Protein AF-A0A7L2QJ02-F1 (afdb_monomer_lite)

Radius of gyration: 17.08 Å; chains: 1; bounding box: 30×34×42 Å

InterPro domains:
  IPR009068 uS15/NS1, RNA-binding domain superfamily [SSF47060] (2-33)
  IPR052137 Universal small ribosomal subunit uS15 [PTHR46685] (1-58)

pLDDT: mean 93.95, std 3.68, range [75.0, 97.81]

Structure (mmCIF, N/CA/C/O backbone):
data_AF-A0A7L2QJ02-F1
#
_entry.id   AF-A0A7L2QJ02-F1
#
loop_
_atom_site.group_PDB
_atom_site.id
_atom_site.type_symbol
_atom_site.label_atom_id
_atom_site.label_alt_id
_atom_site.label_comp_id
_atom_site.label_asym_id
_atom_site.label_entity_id
_atom_site.label_seq_id
_atom_site.pdbx_PDB_ins_code
_atom_site.Cartn_x
_atom_site.Cartn_y
_atom_site.Cartn_z
_atom_site.occupancy
_atom_site.B_iso_or_equiv
_atom_site.auth_seq_id
_atom_site.auth_comp_id
_atom_site.auth_asym_id
_atom_site.auth_atom_id
_atom_site.pdbx_PDB_model_num
ATOM 1 N N . MET A 1 1 ? -0.929 -20.227 2.798 1.00 75.00 1 MET A N 1
ATOM 2 C CA . MET A 1 1 ? -1.669 -20.138 1.520 1.00 75.00 1 MET A CA 1
ATOM 3 C C . MET A 1 1 ? -1.769 -18.671 1.105 1.00 75.00 1 MET A C 1
ATOM 5 O O . MET A 1 1 ? -2.015 -17.841 1.970 1.00 75.00 1 MET A O 1
ATOM 9 N N . LEU A 1 2 ? -1.586 -18.324 -0.177 1.00 87.06 2 LEU A N 1
ATOM 10 C CA . LEU A 1 2 ? -1.675 -16.926 -0.662 1.00 87.06 2 LEU A CA 1
ATOM 11 C C . LEU A 1 2 ? -3.030 -16.266 -0.332 1.00 87.06 2 LEU A C 1
ATOM 13 O O . LEU A 1 2 ? -3.084 -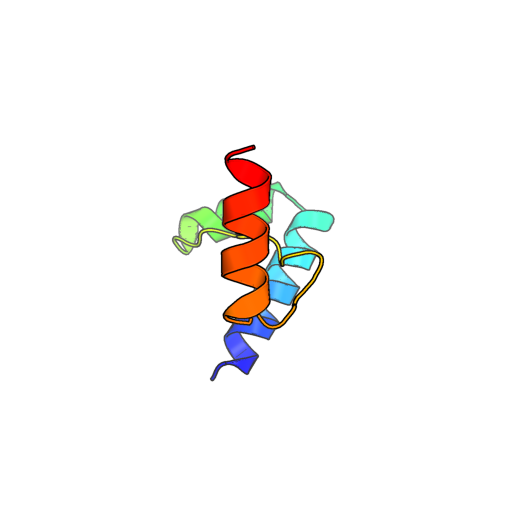15.098 0.039 1.00 87.06 2 LEU A O 1
ATOM 17 N N . MET A 1 3 ? -4.101 -17.060 -0.344 1.00 93.69 3 MET A N 1
ATOM 18 C CA . MET A 1 3 ? -5.463 -16.617 -0.037 1.00 93.69 3 MET A CA 1
ATOM 19 C C . MET A 1 3 ? -5.634 -16.079 1.393 1.00 93.69 3 MET A C 1
ATOM 21 O O . MET A 1 3 ? -6.424 -15.162 1.611 1.00 93.69 3 MET A O 1
ATOM 25 N N . ASP A 1 4 ? -4.895 -16.606 2.374 1.00 92.31 4 ASP A N 1
ATOM 26 C CA . ASP A 1 4 ? -4.998 -16.149 3.768 1.00 92.31 4 ASP A CA 1
ATOM 27 C C . ASP A 1 4 ? -4.388 -14.754 3.946 1.00 92.31 4 ASP A C 1
ATOM 29 O O . ASP A 1 4 ? -4.908 -13.928 4.700 1.00 92.31 4 ASP A O 1
ATOM 33 N N . LEU A 1 5 ? -3.324 -14.455 3.192 1.00 90.81 5 LEU A N 1
ATOM 34 C CA . LEU A 1 5 ? -2.720 -13.124 3.151 1.00 90.81 5 LEU A CA 1
ATOM 35 C C . LEU A 1 5 ? -3.675 -12.105 2.523 1.00 90.81 5 LEU A C 1
ATOM 37 O O . LEU A 1 5 ? -3.813 -10.996 3.044 1.00 90.81 5 LEU A O 1
ATOM 41 N N . ASP A 1 6 ? -4.376 -12.484 1.454 1.00 90.62 6 ASP A N 1
ATOM 42 C CA . ASP A 1 6 ? -5.364 -11.618 0.805 1.00 90.62 6 ASP A CA 1
ATOM 43 C C . ASP A 1 6 ? -6.576 -11.359 1.708 1.00 90.62 6 ASP A C 1
ATOM 45 O O . ASP A 1 6 ? -7.024 -10.216 1.842 1.00 90.62 6 ASP A O 1
ATOM 49 N N . ARG A 1 7 ? -7.062 -12.389 2.413 1.00 92.56 7 ARG A N 1
ATOM 50 C CA . ARG A 1 7 ? -8.120 -12.247 3.427 1.00 92.56 7 ARG A CA 1
ATOM 51 C C . ARG A 1 7 ? -7.700 -11.300 4.547 1.00 92.56 7 ARG A C 1
ATOM 53 O O . ARG A 1 7 ? -8.454 -10.388 4.886 1.00 92.56 7 ARG A O 1
ATOM 60 N N . ARG A 1 8 ? -6.487 -11.459 5.083 1.00 93.12 8 ARG A N 1
ATOM 61 C CA . ARG A 1 8 ? -5.931 -10.559 6.105 1.00 93.12 8 ARG A CA 1
ATOM 62 C C . ARG A 1 8 ? -5.819 -9.121 5.600 1.00 93.12 8 ARG A C 1
ATOM 64 O O . ARG A 1 8 ? -6.235 -8.204 6.303 1.00 93.12 8 ARG A O 1
ATOM 71 N N . ARG A 1 9 ? -5.317 -8.903 4.379 1.00 92.19 9 ARG A N 1
ATOM 72 C CA . ARG A 1 9 ? -5.252 -7.566 3.757 1.00 92.19 9 ARG A CA 1
ATOM 73 C C . ARG A 1 9 ? -6.636 -6.935 3.615 1.00 92.19 9 ARG A C 1
ATOM 75 O O . ARG A 1 9 ? -6.788 -5.754 3.917 1.00 92.19 9 ARG A O 1
ATOM 82 N N . LYS A 1 10 ? -7.647 -7.716 3.220 1.00 93.31 10 LYS A N 1
ATOM 83 C CA . LYS A 1 10 ? -9.041 -7.257 3.128 1.00 93.31 10 LYS A CA 1
ATOM 84 C C . LYS A 1 10 ? -9.584 -6.814 4.490 1.00 93.31 10 L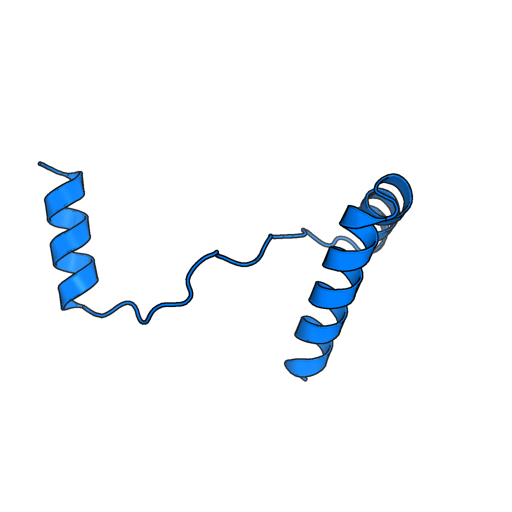YS A C 1
ATOM 86 O O . LYS A 1 10 ? -10.176 -5.741 4.578 1.00 93.31 10 LYS A O 1
ATOM 91 N N . MET A 1 11 ? -9.341 -7.596 5.544 1.00 94.38 11 MET A N 1
ATOM 92 C CA . MET A 1 11 ? -9.756 -7.256 6.912 1.00 94.38 11 MET A CA 1
ATOM 93 C C . MET A 1 11 ? -9.061 -5.993 7.432 1.00 94.38 11 MET A C 1
ATOM 95 O O . MET A 1 11 ? -9.733 -5.096 7.930 1.00 94.38 11 MET A O 1
ATOM 99 N N . LEU A 1 12 ? -7.743 -5.871 7.247 1.00 94.50 12 LEU A N 1
ATOM 100 C CA . LEU A 1 12 ? -6.994 -4.666 7.622 1.00 94.50 12 LEU A CA 1
ATOM 101 C C . LEU A 1 12 ?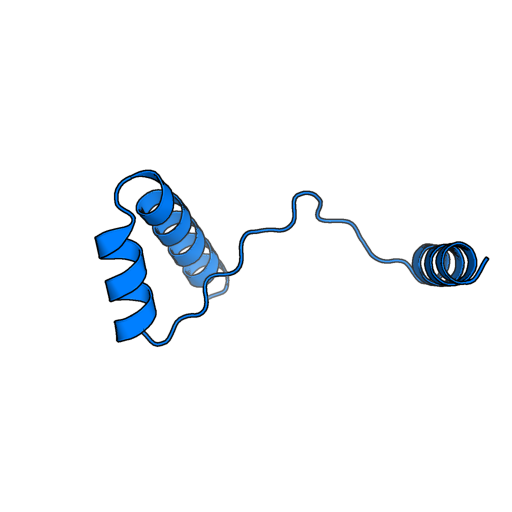 -7.478 -3.427 6.855 1.00 94.50 12 LEU A C 1
ATOM 103 O O . LEU A 1 12 ? -7.622 -2.353 7.435 1.00 94.50 12 LEU A O 1
ATOM 107 N N . GLY A 1 13 ? -7.789 -3.582 5.565 1.00 94.62 13 GLY A N 1
ATOM 108 C CA . GLY A 1 13 ? -8.365 -2.513 4.753 1.00 94.62 13 GLY A CA 1
ATOM 109 C C . GLY A 1 13 ? -9.749 -2.068 5.236 1.00 94.62 13 GLY A C 1
ATOM 110 O O . GLY A 1 13 ? -10.052 -0.877 5.183 1.00 94.62 13 GLY A O 1
ATOM 111 N N . TYR A 1 14 ? -10.574 -2.997 5.730 1.00 95.50 14 TYR A N 1
ATOM 112 C CA . TYR A 1 14 ? -11.860 -2.684 6.357 1.00 95.50 14 TYR A CA 1
ATOM 113 C C . TYR A 1 14 ? -11.677 -1.979 7.707 1.00 95.50 14 TYR A C 1
ATOM 115 O O . TYR A 1 14 ? -12.237 -0.903 7.907 1.00 95.50 14 TYR A O 1
ATOM 123 N N . LEU A 1 15 ? -10.836 -2.527 8.593 1.00 95.50 15 LEU A N 1
ATOM 124 C CA . LEU A 1 15 ? -10.540 -1.941 9.905 1.00 95.50 15 LEU A CA 1
ATOM 125 C C . LEU A 1 15 ? -10.039 -0.504 9.783 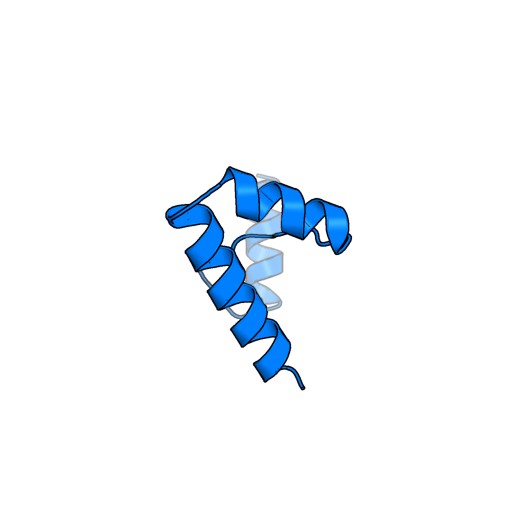1.00 95.50 15 LEU A C 1
ATOM 127 O O . LEU A 1 15 ? -10.552 0.372 10.467 1.00 95.50 15 LEU A O 1
ATOM 131 N N . ARG A 1 16 ? -9.132 -0.228 8.838 1.00 94.94 16 ARG A N 1
ATOM 132 C CA . ARG A 1 16 ? -8.634 1.131 8.583 1.00 94.94 16 ARG A CA 1
ATOM 133 C C . ARG A 1 16 ? -9.747 2.136 8.246 1.00 94.94 16 ARG A C 1
ATOM 135 O O . ARG A 1 16 ? -9.593 3.314 8.547 1.00 94.94 16 ARG A O 1
ATOM 142 N N . ARG A 1 17 ? -10.838 1.701 7.600 1.00 95.12 17 ARG A N 1
ATOM 143 C CA . ARG A 1 17 ? -11.976 2.569 7.237 1.00 95.12 17 ARG A CA 1
ATOM 144 C C . ARG A 1 17 ? -12.949 2.781 8.393 1.00 95.12 17 ARG A C 1
ATOM 146 O O . ARG A 1 17 ? -13.551 3.843 8.467 1.00 95.12 17 ARG A O 1
ATOM 153 N N . VAL A 1 18 ? -13.129 1.769 9.241 1.00 97.19 18 VAL A N 1
ATOM 154 C CA . VAL A 1 18 ? -14.131 1.783 10.317 1.00 97.19 18 VAL A CA 1
ATOM 155 C C . VAL A 1 18 ? -13.554 2.311 11.626 1.00 97.19 18 VAL A C 1
ATOM 157 O O . VAL A 1 18 ? -14.178 3.139 12.278 1.00 97.19 18 VAL A O 1
ATOM 160 N N . ASN A 1 19 ? -12.373 1.837 12.026 1.00 96.62 19 ASN A N 1
ATOM 161 C CA . ASN A 1 19 ? -11.754 2.197 13.293 1.00 96.62 19 ASN A CA 1
ATOM 162 C C . ASN A 1 19 ? -10.221 2.216 13.178 1.00 96.62 19 ASN A C 1
ATOM 164 O O . ASN A 1 19 ? -9.543 1.188 13.261 1.00 96.62 19 ASN A O 1
ATOM 168 N N . TYR A 1 20 ? -9.676 3.423 13.036 1.00 95.06 20 TYR A N 1
ATOM 169 C CA . TYR A 1 20 ? -8.248 3.623 12.828 1.00 95.06 20 TYR A CA 1
ATOM 170 C C . TYR A 1 20 ? -7.387 3.278 14.057 1.00 95.06 20 TYR A C 1
ATOM 172 O O . TYR A 1 20 ? -6.311 2.709 13.890 1.00 95.06 20 TYR A O 1
ATOM 180 N N . SER A 1 21 ? -7.856 3.537 15.284 1.00 96.38 21 SER A N 1
ATOM 181 C CA . SER A 1 21 ? -7.058 3.290 16.499 1.00 96.38 21 SER A CA 1
ATOM 182 C C . SER A 1 21 ? -6.816 1.797 16.733 1.00 96.38 21 SER A C 1
ATOM 184 O O . SER A 1 21 ? -5.702 1.367 17.025 1.00 96.38 21 SER A O 1
ATOM 186 N N . THR A 1 22 ? -7.843 0.972 16.522 1.00 95.81 22 THR A N 1
ATOM 187 C CA . THR A 1 22 ? -7.698 -0.492 16.58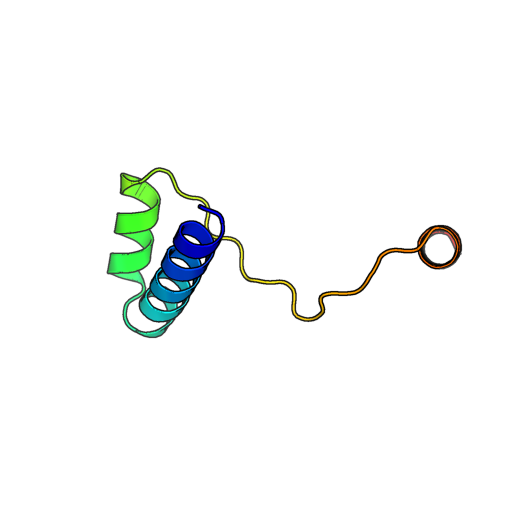8 1.00 95.81 22 THR A CA 1
ATOM 188 C C . THR A 1 22 ? -6.790 -1.028 15.477 1.00 95.81 22 THR A C 1
ATOM 190 O O . THR A 1 22 ? -5.995 -1.940 15.708 1.00 95.81 22 THR A O 1
ATOM 193 N N . PHE A 1 23 ? -6.846 -0.440 14.279 1.00 96.31 23 PHE A N 1
ATOM 194 C CA . PHE A 1 23 ? -5.962 -0.788 13.168 1.00 96.31 23 PHE A CA 1
ATOM 195 C C . PHE A 1 23 ? -4.484 -0.493 13.486 1.00 96.31 23 PHE A C 1
ATOM 197 O O . PHE A 1 23 ? -3.629 -1.344 13.247 1.00 96.31 23 PHE A O 1
ATOM 204 N N . GLU A 1 24 ? -4.176 0.669 14.061 1.00 95.81 24 GLU A N 1
ATOM 205 C CA . GLU A 1 24 ? -2.804 1.051 14.415 1.00 95.81 24 GLU A CA 1
ATOM 206 C C . GLU A 1 24 ? -2.222 0.162 15.524 1.00 95.81 24 GLU A C 1
ATOM 208 O O . GLU A 1 24 ? -1.104 -0.352 15.396 1.00 95.81 24 GLU A O 1
ATOM 213 N N . ASN A 1 25 ? -3.018 -0.114 16.561 1.00 96.50 25 ASN A N 1
ATOM 214 C CA . ASN A 1 25 ? -2.630 -1.005 17.654 1.00 96.50 25 ASN A CA 1
ATOM 215 C C . ASN A 1 25 ? -2.369 -2.430 17.155 1.00 96.50 25 ASN A C 1
ATOM 217 O O . ASN A 1 25 ? -1.353 -3.030 17.497 1.00 96.50 25 ASN A O 1
ATOM 221 N N . THR A 1 26 ? -3.250 -2.968 16.307 1.00 95.19 26 THR A N 1
ATOM 222 C CA . THR A 1 26 ? -3.082 -4.321 15.751 1.00 95.19 26 THR A CA 1
ATOM 223 C C . THR A 1 26 ? -1.877 -4.417 14.817 1.00 95.19 26 THR A C 1
ATOM 225 O O . THR A 1 26 ? -1.140 -5.400 14.889 1.00 95.19 26 THR A O 1
ATOM 228 N N . CYS A 1 27 ? -1.626 -3.405 13.976 1.00 94.94 27 CYS A N 1
ATOM 229 C CA . CYS A 1 27 ? -0.433 -3.368 13.126 1.00 94.94 27 CYS A CA 1
ATOM 230 C C . CYS A 1 27 ? 0.854 -3.319 13.960 1.00 94.94 27 CYS A C 1
ATOM 232 O O . CYS A 1 27 ? 1.797 -4.042 13.644 1.00 94.94 27 CYS A O 1
ATOM 234 N N . SER A 1 28 ? 0.868 -2.540 15.046 1.00 95.62 28 SER A N 1
ATOM 235 C CA . SER A 1 28 ? 2.006 -2.445 15.969 1.00 95.62 28 SER A CA 1
ATOM 236 C C . SER A 1 28 ? 2.251 -3.752 16.729 1.00 95.62 28 SER A C 1
ATOM 238 O O . SER A 1 28 ? 3.371 -4.254 16.742 1.00 95.62 28 SER A O 1
ATOM 240 N N . GLN A 1 29 ? 1.201 -4.352 17.301 1.00 96.06 29 GLN A N 1
ATOM 241 C CA . GLN A 1 29 ? 1.290 -5.603 18.070 1.00 96.06 29 GLN A CA 1
ATOM 242 C C . GLN A 1 29 ? 1.752 -6.790 17.223 1.00 96.06 29 GLN A C 1
ATOM 244 O O . GLN A 1 29 ? 2.516 -7.632 17.685 1.00 96.06 29 GLN A O 1
ATOM 249 N N . LEU A 1 30 ? 1.281 -6.867 15.978 1.00 94.25 30 LEU A N 1
ATOM 250 C CA . LEU A 1 30 ? 1.604 -7.959 15.065 1.00 94.25 30 LEU A CA 1
ATOM 251 C C . LEU A 1 30 ? 2.857 -7.672 14.212 1.00 94.25 30 LEU A C 1
ATOM 253 O O . LEU A 1 30 ? 3.201 -8.495 13.361 1.00 94.25 30 LEU A O 1
ATOM 257 N N . GLY A 1 31 ? 3.506 -6.511 14.381 1.00 93.62 31 GLY A N 1
ATOM 258 C CA . GLY A 1 31 ? 4.692 -6.103 13.616 1.00 93.62 31 GLY A CA 1
ATOM 259 C C . GLY A 1 31 ? 4.450 -5.997 12.104 1.00 93.62 31 GLY A C 1
ATOM 260 O O . GLY A 1 31 ? 5.305 -6.372 11.304 1.00 93.62 31 GLY A O 1
ATOM 261 N N . ILE A 1 32 ? 3.260 -5.555 11.689 1.00 92.06 32 ILE A N 1
ATOM 262 C CA . ILE A 1 32 ? 2.821 -5.571 10.288 1.00 92.06 32 ILE A CA 1
ATOM 263 C C . ILE A 1 32 ? 2.904 -4.174 9.698 1.00 92.06 32 ILE A C 1
ATOM 265 O O . ILE A 1 32 ? 2.202 -3.265 10.135 1.00 92.06 32 ILE A O 1
ATOM 269 N N . GLN A 1 33 ? 3.638 -4.035 8.598 1.00 92.62 33 GLN A N 1
ATOM 270 C CA . GLN A 1 33 ? 3.544 -2.841 7.771 1.00 92.62 33 GLN A CA 1
ATOM 271 C C . GLN A 1 33 ? 2.398 -2.978 6.762 1.00 92.62 33 GLN A C 1
ATOM 273 O O . GLN A 1 33 ? 2.434 -3.807 5.848 1.00 92.62 33 GLN A O 1
ATOM 278 N N . TYR A 1 34 ? 1.359 -2.157 6.918 1.00 92.00 34 TYR A N 1
ATOM 279 C CA . TYR A 1 34 ? 0.258 -2.101 5.961 1.00 92.00 34 TYR A CA 1
ATOM 280 C C . TYR A 1 34 ? 0.649 -1.270 4.732 1.00 92.00 34 TYR A C 1
ATOM 282 O O . TYR A 1 34 ? 0.916 -0.074 4.836 1.00 92.00 34 TYR A O 1
ATOM 290 N N . SER A 1 35 ? 0.619 -1.893 3.553 1.00 91.00 35 SER A N 1
ATOM 291 C CA . SER A 1 35 ? 0.771 -1.213 2.264 1.00 91.00 35 SER A CA 1
ATOM 292 C C . SER A 1 35 ? -0.554 -1.273 1.493 1.00 91.00 35 SER A C 1
ATOM 294 O O . SER A 1 35 ? -1.086 -2.372 1.296 1.00 91.00 35 SER A O 1
ATOM 296 N N . PRO A 1 36 ? -1.127 -0.129 1.076 1.00 88.31 36 PRO A N 1
ATOM 297 C CA . PRO A 1 36 ? -2.316 -0.112 0.231 1.00 88.31 36 PRO A CA 1
ATOM 298 C C . PRO A 1 36 ? -2.073 -0.826 -1.110 1.00 88.31 36 PRO A C 1
ATOM 300 O O . PRO A 1 36 ? -0.967 -0.753 -1.651 1.00 88.31 36 PRO A O 1
ATOM 303 N N . PRO A 1 37 ? -3.095 -1.480 -1.690 1.00 89.50 37 PRO A N 1
ATOM 304 C CA . PRO A 1 37 ? -2.962 -2.059 -3.019 1.00 89.50 37 PRO A CA 1
ATOM 305 C C . PRO A 1 37 ? -2.720 -0.963 -4.064 1.00 89.50 37 PRO A C 1
ATOM 307 O O . PRO A 1 37 ? -3.265 0.139 -3.968 1.00 89.50 37 PRO A O 1
ATOM 310 N N . GLN A 1 38 ? -1.916 -1.279 -5.081 1.00 90.88 38 GLN A N 1
ATOM 311 C CA . GLN A 1 38 ? -1.725 -0.385 -6.222 1.00 90.88 38 GLN A CA 1
ATOM 312 C C . GLN A 1 38 ? -3.059 -0.190 -6.963 1.00 90.88 38 GLN A C 1
ATOM 314 O O . GLN A 1 38 ? -3.809 -1.157 -7.111 1.00 90.88 38 GLN A O 1
ATOM 319 N N . PRO A 1 39 ? -3.350 1.020 -7.477 1.00 91.44 39 PRO A N 1
ATOM 320 C CA . PRO A 1 39 ? -4.599 1.288 -8.193 1.00 91.44 39 PRO A CA 1
ATOM 321 C C . PRO A 1 39 ? -4.715 0.484 -9.495 1.00 91.44 39 PRO A C 1
ATOM 323 O O . PRO A 1 39 ? -5.815 0.127 -9.903 1.00 91.44 39 PRO A O 1
ATOM 326 N N . TYR A 1 40 ? -3.582 0.165 -10.130 1.00 94.25 40 TYR A N 1
ATOM 327 C CA . TYR A 1 40 ? -3.536 -0.599 -11.371 1.00 94.25 40 TYR A CA 1
ATOM 328 C C . TYR A 1 40 ? -2.505 -1.717 -11.267 1.00 94.25 40 TYR A C 1
ATOM 330 O O . TYR A 1 40 ? -1.308 -1.454 -11.144 1.00 94.25 40 TYR A O 1
ATOM 338 N N . SER A 1 41 ? -2.962 -2.963 -11.387 1.00 91.38 41 SER A N 1
ATOM 339 C CA . SER A 1 41 ? -2.079 -4.104 -11.613 1.00 91.38 41 SER A CA 1
ATOM 340 C C . SER A 1 41 ? -1.918 -4.300 -13.113 1.00 91.38 41 SER A C 1
ATOM 342 O O . SER A 1 41 ? -2.874 -4.618 -13.818 1.00 91.38 41 SER A O 1
ATOM 344 N N . ARG A 1 42 ? -0.708 -4.072 -13.624 1.00 92.88 42 ARG A N 1
ATOM 345 C CA . ARG A 1 42 ? -0.393 -4.274 -15.039 1.00 92.88 42 ARG A CA 1
ATOM 346 C C . ARG A 1 42 ? 0.906 -5.032 -15.191 1.00 92.88 42 ARG A C 1
ATOM 348 O O . ARG A 1 42 ? 1.833 -4.884 -14.398 1.00 92.88 42 ARG A O 1
ATOM 355 N N . ARG A 1 43 ? 0.995 -5.809 -16.265 1.00 94.62 43 ARG A N 1
ATOM 356 C CA . ARG A 1 43 ? 2.207 -6.556 -16.579 1.00 94.62 43 ARG A CA 1
ATOM 357 C C . ARG A 1 43 ? 3.311 -5.601 -17.031 1.00 94.62 43 ARG A C 1
ATOM 359 O O . ARG A 1 43 ? 3.183 -4.922 -18.050 1.00 94.62 43 ARG A O 1
ATOM 366 N N . LEU A 1 44 ? 4.415 -5.579 -16.292 1.00 94.69 44 LEU A N 1
ATOM 367 C CA . LEU A 1 44 ? 5.616 -4.836 -16.662 1.00 94.69 44 LEU A CA 1
ATOM 368 C C . LEU A 1 44 ? 6.375 -5.614 -17.746 1.00 94.69 44 LEU A C 1
ATOM 370 O O . LEU A 1 44 ? 7.034 -6.613 -17.473 1.00 94.69 44 LEU A O 1
ATOM 374 N N . THR A 1 45 ? 6.237 -5.186 -19.002 1.00 96.94 45 THR A N 1
ATOM 375 C CA . THR A 1 45 ? 6.981 -5.757 -20.139 1.00 96.94 45 THR A CA 1
ATOM 376 C C . THR A 1 45 ? 8.306 -5.023 -20.344 1.00 96.94 45 THR A C 1
ATOM 378 O O . THR A 1 45 ? 8.396 -3.828 -20.064 1.00 96.94 45 THR A O 1
ATOM 381 N N . LYS A 1 46 ? 9.317 -5.704 -20.908 1.00 97.31 46 LYS A N 1
ATOM 382 C CA . LYS A 1 46 ? 10.634 -5.105 -21.213 1.00 97.31 46 LYS A CA 1
ATOM 383 C C . LYS A 1 46 ? 10.513 -3.816 -22.039 1.00 97.31 46 LYS A C 1
ATOM 385 O O . LYS A 1 46 ? 11.116 -2.806 -21.699 1.00 97.31 46 LYS A O 1
ATOM 390 N N . ARG A 1 47 ? 9.656 -3.829 -23.071 1.00 97.50 47 ARG A N 1
ATOM 391 C CA . ARG A 1 47 ? 9.366 -2.659 -23.920 1.00 97.50 47 ARG A CA 1
ATOM 392 C C . ARG A 1 47 ? 8.808 -1.483 -23.119 1.00 97.50 47 ARG A C 1
ATOM 394 O O . ARG A 1 47 ? 9.186 -0.343 -23.366 1.00 97.50 47 ARG A O 1
ATOM 401 N N . TRP A 1 48 ? 7.889 -1.747 -22.187 1.00 96.94 48 TRP A N 1
ATOM 402 C CA . TRP A 1 48 ? 7.306 -0.687 -21.369 1.00 96.94 48 TRP A CA 1
ATOM 403 C C . TRP A 1 48 ? 8.335 -0.082 -20.409 1.00 96.94 48 TRP A C 1
ATOM 405 O O . TRP A 1 48 ? 8.367 1.137 -20.283 1.00 96.94 48 TRP A O 1
ATOM 415 N N . LEU A 1 49 ? 9.178 -0.911 -19.782 1.00 96.69 49 LEU A N 1
ATOM 416 C CA . LEU A 1 49 ? 10.238 -0.450 -18.878 1.00 96.69 49 LEU A CA 1
ATOM 417 C C . LEU A 1 49 ? 11.227 0.464 -19.610 1.00 96.69 49 LEU A C 1
ATOM 419 O O . LEU A 1 49 ? 11.378 1.614 -19.219 1.00 96.69 49 LEU A O 1
ATOM 423 N N . ALA A 1 50 ? 11.772 0.016 -20.748 1.00 97.25 50 ALA A N 1
ATOM 424 C CA . ALA A 1 50 ? 12.699 0.818 -21.550 1.00 97.25 50 ALA A CA 1
ATOM 425 C C . ALA A 1 50 ? 12.083 2.155 -22.002 1.00 97.25 50 ALA A C 1
ATOM 427 O O . ALA A 1 50 ? 12.723 3.201 -21.917 1.00 97.25 50 ALA A O 1
ATOM 428 N N . LYS A 1 51 ? 10.812 2.140 -22.434 1.00 97.62 51 LYS A N 1
ATOM 429 C CA . LYS A 1 51 ? 10.087 3.369 -22.784 1.00 97.62 51 LYS A CA 1
ATOM 430 C C . LYS A 1 51 ? 9.921 4.290 -21.572 1.00 97.62 51 LYS A C 1
ATOM 432 O O . LYS A 1 51 ? 10.092 5.496 -21.709 1.00 97.62 51 LYS A O 1
ATOM 437 N N . LYS A 1 52 ? 9.550 3.750 -20.406 1.00 96.94 52 LYS A N 1
ATOM 438 C CA . LYS A 1 52 ? 9.323 4.558 -19.204 1.00 96.94 52 LYS A CA 1
ATOM 439 C C . LYS A 1 52 ? 10.619 5.200 -18.714 1.00 96.94 52 LYS A C 1
ATOM 441 O O . LYS A 1 52 ? 10.585 6.383 -18.399 1.00 96.94 52 LYS A O 1
ATOM 446 N N . ASP A 1 53 ? 11.722 4.456 -18.712 1.00 97.19 53 ASP A N 1
ATOM 447 C CA . ASP A 1 53 ? 13.037 4.954 -18.297 1.00 97.19 53 ASP A CA 1
ATOM 448 C C . ASP A 1 53 ? 13.533 6.072 -19.219 1.00 97.19 53 ASP A C 1
ATOM 450 O O . ASP A 1 53 ? 14.062 7.072 -18.739 1.00 97.19 53 ASP A O 1
ATOM 454 N N . LEU A 1 54 ? 13.312 5.944 -20.533 1.00 97.81 54 LEU A N 1
ATOM 455 C CA . LEU A 1 54 ? 13.614 7.007 -21.492 1.00 97.81 54 LEU A CA 1
ATOM 456 C C . LEU A 1 54 ? 12.798 8.274 -21.195 1.00 97.81 54 LEU A C 1
ATOM 458 O O . LEU A 1 54 ? 13.370 9.349 -21.083 1.00 97.81 54 LEU A O 1
ATOM 462 N N . CYS A 1 55 ? 11.480 8.147 -21.010 1.00 97.44 55 CYS A N 1
ATOM 463 C CA . CYS A 1 55 ? 10.598 9.288 -20.738 1.00 97.44 55 CYS A CA 1
ATOM 464 C C . CYS A 1 55 ? 10.814 9.957 -19.370 1.00 97.44 55 CYS A C 1
ATOM 466 O O . CYS A 1 55 ? 10.253 11.018 -19.149 1.00 97.44 55 CYS A O 1
ATOM 468 N N . ILE A 1 56 ? 11.512 9.322 -18.424 1.00 97.31 56 ILE A N 1
ATOM 469 C CA . ILE A 1 56 ? 11.862 9.946 -17.135 1.00 97.31 56 ILE A CA 1
ATOM 470 C C . ILE A 1 56 ? 13.157 10.761 -17.259 1.00 97.31 56 ILE A C 1
ATOM 472 O O . ILE A 1 56 ? 13.341 11.723 -16.521 1.00 97.31 56 ILE A O 1
ATOM 476 N N . LYS A 1 57 ? 14.066 10.352 -18.153 1.00 95.56 57 LYS A N 1
ATOM 477 C CA . LYS A 1 57 ? 15.370 11.000 -18.356 1.00 95.56 57 LYS A CA 1
ATOM 478 C C . LYS A 1 57 ? 15.312 12.235 -19.261 1.00 95.56 57 LYS A C 1
ATOM 480 O O . LYS A 1 57 ? 16.208 13.065 -19.152 1.00 95.56 57 LYS A O 1
ATOM 485 N N . VAL A 1 58 ? 14.338 12.292 -20.173 1.00 86.31 58 VAL A N 1
ATOM 486 C CA . VAL A 1 58 ? 14.080 13.418 -21.095 1.00 86.31 58 VAL A CA 1
ATOM 487 C C . VAL A 1 58 ? 13.159 14.420 -20.423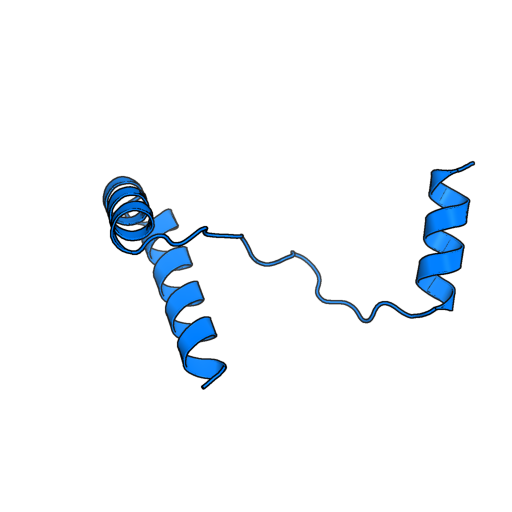 1.00 86.31 58 VAL A C 1
ATOM 489 O O . VAL A 1 58 ? 13.504 15.617 -20.444 1.00 86.31 58 VAL A O 1
#

Secondary structure (DSSP, 8-state):
-HHHHHHHHHHHHHHHHH-HHHHHHHHHHTT----PPPS------HHHHHHHHHHHH-

Organism: NCBI:txid589841

Foldseek 3Di:
DVVVVVVVLVVLVVCCVPPVVVSVVVCVVVVHDRDDDDPDDDDDDPVNVVVVVVVVVD

Sequence (58 aa):
MLMDLDRRRKMLGYLRRVNYSTFENTCSQLGIQYSPPQPYSRRLTKRWLAKKDLCIKV